Protein AF-A0A524JZE3-F1 (afdb_monomer)

Solvent-accessible surface area (backbone atoms only — not comparable to full-atom values): 5475 Å² total; per-residue (Å²): 122,83,64,56,61,55,52,57,51,49,53,54,48,52,57,53,46,52,73,66,30,54,76,94,48,60,72,86,79,52,58,74,78,56,48,55,60,38,68,71,37,52,64,31,51,54,46,49,32,48,48,30,47,73,74,63,74,38,84,54,65,64,76,54,52,53,52,31,51,52,52,50,52,51,52,50,52,53,51,48,54,52,48,62,70,47,49,66,66,59,62,77,77,109

pLDDT: mean 79.83, std 10.61, range [45.59, 92.38]

Mean predicted aligned error: 8.4 Å

Foldseek 3Di:
DVCPVVVVVVVVVVVVVVVLECQVHDLVVDDPVSNVVNLVDLVNLVNNQVCCVPPVVDHRDPVSPVVSVVVVVVVVVVVVVVCVVCVVVVVVVD

Sequence (94 aa):
VHFRDIKDILANLITLWFFATPIIYTYGSVPKALQYVLNLNPMTHIVESYHYAFYFGSLPHWKRFSVTILVGLLFFYMGYLLFDKLRDTYVEEV

Structure (mmCIF, N/CA/C/O backbone):
data_AF-A0A524JZE3-F1
#
_entry.id   AF-A0A524JZE3-F1
#
loop_
_atom_site.group_PDB
_atom_site.id
_atom_site.type_symbol
_atom_site.label_atom_id
_atom_site.label_alt_id
_atom_site.label_comp_id
_atom_site.label_asym_id
_atom_site.label_entity_id
_atom_site.label_seq_id
_atom_site.pdbx_PDB_ins_code
_atom_site.Cartn_x
_atom_site.Cartn_y
_atom_site.Cartn_z
_atom_site.occupancy
_atom_site.B_iso_or_equiv
_atom_site.auth_seq_id
_atom_site.auth_comp_id
_atom_site.auth_asym_id
_atom_site.auth_atom_id
_atom_site.pdbx_PDB_model_num
ATOM 1 N N . VAL A 1 1 ? 5.071 1.228 -28.565 1.00 49.91 1 VAL A N 1
ATOM 2 C CA . VAL A 1 1 ? 3.708 1.645 -28.124 1.00 49.91 1 VAL A CA 1
ATOM 3 C C . VAL A 1 1 ? 3.085 0.657 -27.119 1.00 49.91 1 VAL A C 1
ATOM 5 O O . VAL A 1 1 ? 2.146 1.030 -26.439 1.00 49.91 1 VAL A O 1
ATOM 8 N N . HIS A 1 2 ? 3.666 -0.533 -26.906 1.00 53.75 2 HIS A N 1
ATOM 9 C CA . HIS A 1 2 ? 3.096 -1.620 -26.089 1.00 53.75 2 HIS A CA 1
ATOM 10 C C . HIS A 1 2 ? 2.942 -1.365 -24.571 1.00 53.75 2 HIS A C 1
ATOM 12 O O . HIS A 1 2 ? 2.013 -1.875 -23.961 1.00 53.75 2 HIS A O 1
ATOM 18 N N . PHE A 1 3 ? 3.802 -0.552 -23.948 1.00 64.19 3 PHE A N 1
ATOM 19 C CA . PHE A 1 3 ? 3.747 -0.304 -22.493 1.00 64.19 3 PHE A CA 1
ATOM 20 C C . PHE A 1 3 ? 2.973 0.960 -22.093 1.00 64.19 3 PHE A C 1
ATOM 22 O O . PHE A 1 3 ? 2.821 1.240 -20.904 1.00 64.19 3 PHE A O 1
ATOM 29 N N . ARG A 1 4 ? 2.499 1.748 -23.069 1.00 69.50 4 ARG A N 1
ATOM 30 C CA . ARG A 1 4 ? 1.799 3.011 -22.790 1.00 69.50 4 ARG A CA 1
ATOM 31 C C . ARG A 1 4 ? 0.442 2.748 -22.138 1.00 69.50 4 ARG A C 1
ATOM 33 O O . ARG A 1 4 ? 0.165 3.321 -21.092 1.00 69.50 4 ARG A O 1
ATOM 40 N N . ASP A 1 5 ? -0.306 1.787 -22.672 1.00 80.06 5 ASP A N 1
ATOM 41 C CA . ASP A 1 5 ? -1.625 1.414 -22.150 1.00 80.06 5 ASP A CA 1
ATOM 42 C C . ASP A 1 5 ? -1.524 0.800 -20.746 1.00 80.06 5 ASP A C 1
ATOM 44 O O . ASP A 1 5 ? -2.344 1.078 -19.874 1.00 80.06 5 ASP A O 1
ATOM 48 N N . ILE A 1 6 ? -0.461 0.033 -20.478 1.00 83.81 6 ILE A N 1
ATOM 49 C CA . ILE A 1 6 ? -0.192 -0.535 -19.148 1.00 83.81 6 ILE A CA 1
ATOM 50 C C . ILE A 1 6 ? 0.026 0.579 -18.121 1.00 83.81 6 ILE A C 1
ATOM 52 O O . ILE A 1 6 ? -0.500 0.501 -17.013 1.00 83.81 6 ILE A O 1
ATOM 56 N N . LYS A 1 7 ? 0.769 1.632 -18.481 1.00 83.69 7 LYS A N 1
ATOM 57 C CA . LYS A 1 7 ? 1.014 2.770 -17.588 1.00 83.69 7 LYS A CA 1
ATOM 58 C C . LYS A 1 7 ? -0.289 3.475 -17.207 1.00 83.69 7 LYS A C 1
ATOM 60 O O . LYS A 1 7 ? -0.499 3.751 -16.026 1.00 83.69 7 LYS A O 1
ATOM 65 N N . ASP A 1 8 ? -1.160 3.732 -18.178 1.00 86.44 8 ASP A N 1
ATOM 66 C CA . ASP A 1 8 ? -2.421 4.441 -17.943 1.00 86.44 8 ASP A CA 1
ATOM 67 C C . ASP A 1 8 ? -3.419 3.579 -17.150 1.00 86.44 8 ASP A C 1
ATOM 69 O O . ASP A 1 8 ? -4.087 4.067 -16.234 1.00 86.44 8 ASP A O 1
ATOM 73 N N . ILE A 1 9 ? -3.475 2.270 -17.418 1.00 89.88 9 ILE A N 1
ATOM 74 C CA . ILE A 1 9 ? -4.280 1.323 -16.632 1.00 89.88 9 ILE A CA 1
ATOM 75 C C . ILE A 1 9 ? -3.771 1.251 -15.189 1.00 89.88 9 ILE A C 1
ATOM 77 O O . ILE A 1 9 ? -4.567 1.339 -14.254 1.00 89.88 9 ILE A O 1
ATOM 81 N N . LEU A 1 10 ? -2.454 1.134 -14.990 1.00 89.56 10 LEU A N 1
ATOM 82 C CA . LEU A 1 10 ? -1.855 1.090 -13.657 1.00 89.56 10 LEU A CA 1
ATOM 83 C C . LEU A 1 10 ? -2.110 2.380 -12.875 1.00 89.56 10 LEU A C 1
ATOM 85 O O . LEU A 1 10 ? -2.419 2.307 -11.690 1.00 89.56 10 LEU A O 1
ATOM 89 N N . ALA A 1 11 ? -2.038 3.548 -13.514 1.00 89.94 11 ALA A N 1
ATOM 90 C CA . ALA A 1 11 ? -2.321 4.822 -12.856 1.00 89.94 11 ALA A CA 1
ATOM 91 C C . ALA A 1 11 ? -3.761 4.882 -12.311 1.00 89.94 11 ALA A C 1
ATOM 93 O O . ALA A 1 11 ? -3.986 5.239 -11.149 1.00 89.94 11 ALA A O 1
ATOM 94 N N . ASN A 1 12 ? -4.735 4.466 -13.122 1.00 92.31 12 ASN A N 1
ATOM 95 C CA . ASN A 1 12 ? -6.131 4.379 -12.695 1.00 92.31 12 ASN A CA 1
ATOM 96 C C . ASN A 1 12 ? -6.325 3.326 -11.596 1.00 92.31 12 ASN A C 1
ATOM 98 O O . ASN A 1 12 ? -7.016 3.580 -10.608 1.00 92.31 12 ASN A O 1
ATOM 102 N N . LEU A 1 13 ? -5.670 2.170 -11.729 1.00 92.38 13 LEU A N 1
ATOM 103 C CA . LEU A 1 13 ? -5.739 1.096 -10.745 1.00 92.38 13 LEU A CA 1
ATOM 104 C C . LEU A 1 13 ? -5.183 1.536 -9.388 1.00 92.38 13 LEU A C 1
ATOM 106 O O . LEU A 1 13 ? -5.824 1.286 -8.377 1.00 92.38 13 LEU A O 1
ATOM 110 N N . ILE A 1 14 ? -4.036 2.220 -9.355 1.00 90.25 14 ILE A N 1
ATOM 111 C CA . ILE A 1 14 ? -3.435 2.753 -8.122 1.00 90.25 14 ILE A CA 1
ATOM 112 C C . ILE A 1 14 ? -4.364 3.784 -7.478 1.00 90.25 14 ILE A C 1
ATOM 114 O O . ILE A 1 14 ? -4.547 3.772 -6.262 1.00 90.25 14 ILE A O 1
ATOM 118 N N . THR A 1 15 ? -4.995 4.640 -8.286 1.00 91.06 15 THR A N 1
ATOM 119 C CA . THR A 1 15 ? -5.969 5.623 -7.791 1.00 91.06 15 THR A CA 1
ATOM 120 C C . THR A 1 15 ? -7.166 4.929 -7.142 1.00 91.06 15 THR A C 1
ATOM 122 O O . THR A 1 15 ? -7.570 5.293 -6.043 1.00 91.06 15 THR A O 1
ATOM 125 N N . LEU A 1 16 ? -7.705 3.880 -7.766 1.00 91.12 16 LEU A N 1
ATOM 126 C CA . LEU A 1 16 ? -8.775 3.079 -7.173 1.00 91.12 16 LEU A CA 1
ATOM 127 C C . LEU A 1 16 ? -8.296 2.332 -5.917 1.00 91.12 16 LEU A C 1
ATOM 129 O O . LEU A 1 16 ? -9.009 2.282 -4.914 1.00 91.12 16 LEU A O 1
ATOM 133 N N . TRP A 1 17 ? -7.071 1.805 -5.944 1.00 90.12 17 TRP A N 1
ATOM 134 C CA . TRP A 1 17 ? -6.454 1.095 -4.824 1.00 90.12 17 TRP A CA 1
ATOM 135 C C . TRP A 1 17 ? -6.294 1.992 -3.599 1.00 90.12 17 TRP A C 1
ATOM 137 O O . TRP A 1 17 ? -6.521 1.538 -2.482 1.00 90.12 17 TRP A O 1
ATOM 147 N N . PHE A 1 18 ? -5.970 3.271 -3.804 1.00 87.75 18 PHE A N 1
ATOM 148 C CA . PHE A 1 18 ? -5.892 4.269 -2.742 1.00 87.75 18 PHE A CA 1
ATOM 149 C C . PHE A 1 18 ? -7.204 4.345 -1.948 1.00 87.75 18 PHE A C 1
ATOM 151 O O . PHE A 1 18 ? -7.182 4.236 -0.724 1.00 87.75 18 PHE A O 1
ATOM 158 N N . PHE A 1 19 ? -8.355 4.426 -2.626 1.00 86.56 19 PHE A N 1
ATOM 159 C CA . PHE A 1 19 ? -9.669 4.419 -1.967 1.00 86.56 19 PHE A CA 1
ATOM 160 C C . PHE A 1 19 ? -10.033 3.051 -1.371 1.00 86.56 19 PHE A C 1
ATOM 162 O O . PHE A 1 19 ? -10.704 2.977 -0.339 1.00 86.56 19 PHE A O 1
ATOM 169 N N . ALA A 1 20 ? -9.556 1.964 -1.981 1.00 85.81 20 ALA A N 1
ATOM 170 C CA . ALA A 1 20 ? -9.715 0.599 -1.478 1.00 85.81 20 ALA A CA 1
ATOM 171 C C . ALA A 1 20 ? -8.805 0.271 -0.278 1.00 85.81 20 ALA A C 1
ATOM 173 O O . ALA A 1 20 ? -8.828 -0.855 0.221 1.00 85.81 20 ALA A O 1
ATOM 174 N N . THR A 1 21 ? -8.007 1.231 0.189 1.00 87.19 21 THR A N 1
ATOM 175 C CA . THR A 1 21 ? -7.197 1.120 1.402 1.00 87.19 21 THR A CA 1
ATOM 176 C C . THR A 1 21 ? -7.616 2.181 2.417 1.00 87.19 21 THR A C 1
ATOM 178 O O . THR A 1 21 ? -7.972 3.295 2.028 1.00 87.19 21 THR A O 1
ATOM 181 N N . PRO A 1 22 ? -7.575 1.877 3.726 1.00 84.81 22 PRO A N 1
ATOM 182 C CA . PRO A 1 22 ? -7.976 2.811 4.773 1.00 84.81 22 PRO A CA 1
ATOM 183 C C . PRO A 1 22 ? -6.895 3.873 5.017 1.00 84.81 22 PRO A C 1
ATOM 185 O O . PRO A 1 22 ? -6.271 3.888 6.070 1.00 84.81 22 PRO A O 1
ATOM 188 N N . ILE A 1 23 ? -6.646 4.733 4.022 1.00 85.75 23 ILE A N 1
ATOM 189 C CA . ILE A 1 23 ? -5.680 5.842 4.097 1.00 85.75 23 ILE A CA 1
ATOM 190 C C . ILE A 1 23 ? -6.356 7.104 4.639 1.00 85.75 23 ILE A C 1
ATOM 192 O O . ILE A 1 23 ? -5.866 7.718 5.577 1.00 85.75 23 ILE A O 1
ATOM 196 N N . ILE A 1 24 ? -7.499 7.487 4.060 1.00 86.38 24 ILE A N 1
ATOM 197 C CA . ILE A 1 24 ? -8.246 8.698 4.454 1.00 86.38 24 ILE A CA 1
ATOM 198 C C . ILE A 1 24 ? -9.336 8.421 5.502 1.00 86.38 24 ILE A C 1
ATOM 200 O O . ILE A 1 24 ? -9.938 9.352 6.030 1.00 86.38 24 ILE A O 1
ATOM 204 N N . TYR A 1 25 ? -9.612 7.146 5.784 1.00 84.00 25 TYR A N 1
ATOM 205 C CA . TYR A 1 25 ? -10.607 6.689 6.754 1.00 84.00 25 TYR A CA 1
ATOM 206 C C . TYR A 1 25 ? -10.011 5.627 7.676 1.00 84.00 25 TYR A C 1
ATOM 208 O O . TYR A 1 25 ? -9.062 4.929 7.321 1.00 84.00 25 TYR A O 1
ATOM 216 N N . THR A 1 26 ? -10.584 5.475 8.868 1.00 81.75 26 THR A N 1
ATOM 217 C CA . THR A 1 26 ? -10.136 4.462 9.827 1.00 81.75 26 THR A CA 1
ATOM 218 C C . THR A 1 26 ? -10.828 3.129 9.564 1.00 81.75 26 THR A C 1
ATOM 220 O O . THR A 1 26 ? -12.016 3.082 9.239 1.00 81.75 26 THR A O 1
ATOM 223 N N . TYR A 1 27 ? -10.108 2.024 9.756 1.00 82.06 27 TYR A N 1
ATOM 224 C CA . TYR A 1 27 ? -10.631 0.669 9.545 1.00 82.06 27 TYR A CA 1
ATOM 225 C C . TYR A 1 27 ? -11.929 0.389 10.335 1.00 82.06 27 TYR A C 1
ATOM 227 O O . TYR A 1 27 ? -12.849 -0.251 9.828 1.00 82.06 27 TYR A O 1
ATOM 235 N N . GLY A 1 28 ? -12.047 0.935 11.552 1.00 81.44 28 GLY A N 1
ATOM 236 C CA . GLY A 1 28 ? -13.225 0.767 12.413 1.00 81.44 28 GLY A CA 1
ATOM 237 C C . GLY A 1 28 ? -14.493 1.490 11.942 1.00 81.44 28 GLY A C 1
ATOM 238 O O . GLY A 1 28 ? -15.581 1.134 12.386 1.00 81.44 28 GLY A O 1
ATOM 239 N N . SER A 1 29 ? -14.381 2.471 11.040 1.00 84.25 29 SER A N 1
ATOM 240 C CA . SER A 1 29 ? -15.533 3.228 10.519 1.00 84.25 29 SER A CA 1
ATOM 241 C C . SER A 1 29 ? -16.300 2.499 9.406 1.00 84.25 29 SER A C 1
ATOM 243 O O . SER A 1 29 ? -17.401 2.902 9.036 1.00 84.25 29 SER A O 1
ATOM 245 N N . VAL A 1 30 ? -15.736 1.409 8.878 1.00 85.50 30 VAL A N 1
ATOM 246 C CA . VAL A 1 30 ? -16.242 0.704 7.696 1.00 85.50 30 VAL A CA 1
ATOM 247 C C . VAL A 1 30 ? -17.176 -0.453 8.102 1.00 85.50 30 VAL A C 1
ATOM 249 O O . VAL A 1 30 ? -16.883 -1.151 9.075 1.00 85.50 30 VAL A O 1
ATOM 252 N N . PRO A 1 31 ? -18.274 -0.733 7.366 1.00 86.19 31 PRO A N 1
ATOM 253 C CA . PRO A 1 31 ? -19.138 -1.891 7.613 1.00 86.19 31 PRO A CA 1
ATOM 254 C C . PRO A 1 31 ? -18.379 -3.228 7.659 1.00 86.19 31 PRO A C 1
ATOM 256 O O . PRO A 1 31 ? -17.469 -3.464 6.863 1.00 86.19 31 PRO A O 1
ATOM 259 N N . LYS A 1 32 ? -18.813 -4.159 8.524 1.00 84.31 32 LYS A N 1
ATOM 260 C CA . LYS A 1 32 ? -18.158 -5.472 8.724 1.00 84.31 32 LYS A CA 1
ATOM 261 C C . LYS A 1 32 ? -17.962 -6.283 7.435 1.00 84.31 32 LYS A C 1
ATOM 263 O O . LYS A 1 32 ? -16.968 -6.985 7.315 1.00 84.31 32 LYS A O 1
ATOM 268 N N . ALA A 1 33 ? -18.876 -6.188 6.467 1.00 84.69 33 ALA A N 1
ATOM 269 C CA . ALA A 1 33 ? -18.741 -6.893 5.187 1.00 84.69 33 ALA A CA 1
ATOM 270 C C . ALA A 1 33 ? -17.513 -6.418 4.386 1.00 84.69 33 ALA A C 1
ATOM 272 O O . ALA A 1 33 ? -16.766 -7.229 3.846 1.00 84.69 33 ALA A O 1
ATOM 273 N N . LEU A 1 34 ? -17.265 -5.107 4.371 1.00 84.44 34 LEU A N 1
ATOM 274 C CA . LEU A 1 34 ? -16.124 -4.504 3.681 1.00 84.44 34 LEU A CA 1
ATOM 275 C C . LEU A 1 34 ? -14.816 -4.692 4.461 1.00 84.44 34 LEU A C 1
ATOM 277 O O . LEU A 1 34 ? -13.759 -4.811 3.852 1.00 84.44 34 LEU A O 1
ATOM 281 N N . GLN A 1 35 ? -14.877 -4.815 5.789 1.00 82.56 35 GLN A N 1
ATOM 282 C CA . GLN A 1 35 ? -13.712 -5.135 6.624 1.00 82.56 35 GLN A CA 1
ATOM 283 C C . GLN A 1 35 ? -13.030 -6.459 6.227 1.00 82.56 35 GLN A C 1
ATOM 285 O O . GLN A 1 35 ? -11.803 -6.556 6.308 1.00 82.56 35 GLN A O 1
ATOM 290 N N . TYR A 1 36 ? -13.790 -7.459 5.760 1.00 81.50 36 TYR A N 1
ATOM 291 C CA . TYR A 1 36 ? -13.225 -8.709 5.234 1.00 81.50 36 TYR A CA 1
ATOM 292 C C . TYR A 1 36 ? -12.428 -8.485 3.949 1.00 81.50 36 TYR A C 1
ATOM 294 O O . TYR A 1 36 ? -11.311 -8.983 3.832 1.00 81.50 36 TYR A O 1
ATOM 302 N N . VAL A 1 37 ? -12.966 -7.694 3.017 1.00 82.12 37 VAL A N 1
ATOM 303 C CA . VAL A 1 37 ? -12.279 -7.345 1.762 1.00 82.12 37 VAL A CA 1
ATOM 304 C C . VAL A 1 37 ? -11.008 -6.547 2.056 1.00 82.12 37 VAL A C 1
ATOM 306 O O . VAL A 1 37 ? -9.946 -6.844 1.517 1.00 82.12 37 VAL A O 1
ATOM 309 N N . LEU A 1 38 ? -11.090 -5.590 2.981 1.00 83.12 38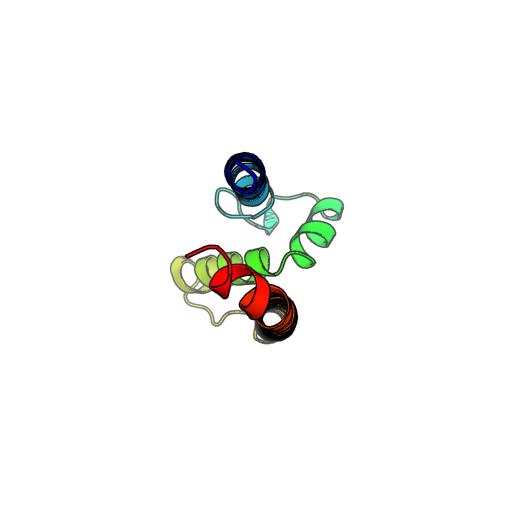 LEU A N 1
ATOM 310 C CA . LEU A 1 38 ? -9.947 -4.788 3.407 1.00 83.12 38 LEU A CA 1
ATOM 311 C C . LEU A 1 38 ? -8.850 -5.633 4.072 1.00 83.12 38 LEU A C 1
ATOM 313 O O . LEU A 1 38 ? -7.676 -5.364 3.840 1.00 83.12 38 LEU A O 1
ATOM 317 N N . ASN A 1 39 ? -9.205 -6.671 4.838 1.00 80.62 39 ASN A N 1
ATOM 318 C CA . ASN A 1 39 ? -8.236 -7.593 5.446 1.00 80.62 39 ASN A CA 1
ATOM 319 C C . ASN A 1 39 ? -7.493 -8.468 4.429 1.00 80.62 39 ASN A C 1
ATOM 321 O O . ASN A 1 39 ? -6.384 -8.914 4.721 1.00 80.62 39 ASN A O 1
ATOM 325 N N . LEU A 1 40 ? -8.083 -8.738 3.262 1.00 80.94 40 LEU A N 1
ATOM 326 C CA . LEU A 1 40 ? -7.396 -9.465 2.190 1.00 80.94 40 LEU A CA 1
ATOM 327 C C . LEU A 1 40 ? -6.334 -8.599 1.505 1.00 80.94 40 LEU A C 1
ATOM 329 O O . LEU A 1 40 ? -5.395 -9.133 0.921 1.00 80.94 40 LEU A O 1
ATOM 333 N N . ASN A 1 41 ? -6.458 -7.272 1.585 1.00 84.06 41 ASN A N 1
ATOM 334 C CA . ASN A 1 41 ? -5.505 -6.357 0.980 1.00 84.06 41 ASN A CA 1
ATOM 335 C C . ASN A 1 41 ? -4.260 -6.195 1.881 1.00 84.06 41 ASN A C 1
ATOM 337 O O . ASN A 1 41 ? -4.367 -5.628 2.973 1.00 84.06 41 ASN A O 1
ATOM 341 N N . PRO A 1 42 ? -3.061 -6.624 1.440 1.00 80.75 42 PRO A N 1
ATOM 342 C CA . PRO A 1 42 ? -1.836 -6.533 2.237 1.00 80.75 42 PRO A CA 1
ATOM 343 C C . PRO A 1 42 ? -1.453 -5.089 2.592 1.00 80.75 42 PRO A C 1
ATOM 345 O O . PRO A 1 42 ? -0.849 -4.865 3.644 1.00 80.75 42 PRO A O 1
ATOM 348 N N . MET A 1 43 ? -1.839 -4.113 1.758 1.00 83.25 43 MET A N 1
ATOM 349 C CA . MET A 1 43 ? -1.585 -2.690 2.007 1.00 83.25 43 MET A CA 1
ATOM 350 C C . MET A 1 43 ? -2.393 -2.151 3.187 1.00 83.25 43 MET A C 1
ATOM 352 O O . MET A 1 43 ? -1.910 -1.270 3.894 1.00 83.25 43 MET A O 1
ATOM 356 N N . THR A 1 44 ? -3.583 -2.699 3.450 1.00 85.56 44 THR A N 1
ATOM 357 C CA . THR A 1 44 ? -4.399 -2.299 4.604 1.00 85.56 44 THR A CA 1
ATOM 358 C C . THR A 1 44 ? -3.645 -2.510 5.910 1.00 85.56 44 THR A C 1
ATOM 360 O O . THR A 1 44 ? -3.611 -1.608 6.742 1.00 85.56 44 THR A O 1
ATOM 363 N N . HIS A 1 45 ? -2.979 -3.656 6.070 1.00 84.62 45 HIS A N 1
ATOM 364 C CA . HIS A 1 45 ? -2.221 -3.970 7.287 1.00 84.62 45 HIS A CA 1
ATOM 365 C C . HIS A 1 45 ? -1.029 -3.029 7.491 1.00 84.62 45 HIS A C 1
ATOM 367 O O . HIS A 1 45 ? -0.694 -2.706 8.629 1.00 84.62 45 HIS A O 1
ATOM 373 N N . ILE A 1 46 ? -0.402 -2.558 6.406 1.00 83.94 46 ILE A N 1
ATOM 374 C CA . ILE A 1 46 ? 0.702 -1.586 6.465 1.00 83.94 46 ILE A CA 1
ATOM 375 C C . ILE A 1 46 ? 0.180 -0.234 6.949 1.00 83.94 46 ILE A C 1
ATOM 377 O O . ILE A 1 46 ? 0.702 0.319 7.914 1.00 83.94 46 ILE A O 1
ATOM 381 N N . VAL A 1 47 ? -0.871 0.281 6.309 1.00 86.00 47 VAL A N 1
ATOM 382 C CA . VAL A 1 47 ? -1.456 1.588 6.647 1.00 86.00 47 VAL A CA 1
ATOM 383 C C . VAL A 1 47 ? -2.031 1.582 8.065 1.00 86.00 47 VAL A C 1
ATOM 385 O O . VAL A 1 47 ? -1.800 2.508 8.837 1.00 86.00 47 VAL A O 1
ATOM 388 N N . GLU A 1 48 ? -2.705 0.502 8.458 1.00 83.06 48 GLU A N 1
ATOM 389 C CA . GLU A 1 48 ? -3.210 0.330 9.819 1.00 83.06 48 GLU A CA 1
ATOM 390 C C . GLU A 1 48 ? -2.064 0.293 10.844 1.00 83.06 48 GLU A C 1
ATOM 392 O O . GLU A 1 48 ? -2.159 0.923 11.897 1.00 83.06 48 GLU A O 1
ATOM 397 N N . SER A 1 49 ? -0.945 -0.367 10.523 1.00 80.75 49 SER A N 1
ATOM 398 C CA . SER A 1 49 ? 0.248 -0.363 11.381 1.00 80.75 49 SER A CA 1
ATOM 399 C C . SER A 1 49 ? 0.820 1.044 11.560 1.00 80.75 49 SER A C 1
ATOM 401 O O . SER A 1 49 ? 1.202 1.403 12.672 1.00 80.75 49 SER A O 1
ATOM 403 N N . TYR A 1 50 ? 0.821 1.865 10.504 1.00 83.00 50 TYR A N 1
ATOM 404 C CA . TYR A 1 50 ? 1.187 3.277 10.609 1.00 83.00 50 TYR A CA 1
ATOM 405 C C . TYR A 1 50 ? 0.218 4.055 11.502 1.00 83.00 50 TYR A C 1
ATOM 407 O O . TYR A 1 50 ? 0.670 4.807 12.364 1.00 83.00 50 TYR A O 1
ATOM 415 N N . HIS A 1 51 ? -1.094 3.846 11.368 1.00 82.44 51 HIS A N 1
ATOM 416 C CA . HIS A 1 51 ? -2.074 4.469 12.258 1.00 82.44 51 HIS A CA 1
ATOM 417 C C . HIS A 1 51 ? -1.837 4.085 13.726 1.00 82.44 51 HIS A C 1
ATOM 419 O O . HIS A 1 51 ? -1.810 4.964 14.583 1.00 82.44 51 HIS A O 1
ATOM 425 N N . TYR A 1 52 ? -1.595 2.807 14.032 1.00 80.38 52 TYR A N 1
ATOM 426 C CA . TYR A 1 52 ? -1.299 2.365 15.401 1.00 80.38 52 TYR A CA 1
ATOM 427 C C . TYR A 1 52 ? 0.018 2.919 15.950 1.00 80.38 52 TYR A C 1
ATOM 429 O O . TYR A 1 52 ? 0.064 3.315 17.118 1.00 80.38 52 TYR A O 1
ATOM 437 N N . ALA A 1 53 ? 1.060 2.984 15.119 1.00 81.81 53 ALA A N 1
ATOM 438 C CA . ALA A 1 53 ? 2.361 3.510 15.512 1.00 81.81 53 ALA A CA 1
ATOM 439 C C . ALA A 1 53 ? 2.313 5.022 15.788 1.00 81.81 53 ALA A C 1
ATOM 441 O O . ALA A 1 53 ? 2.832 5.468 16.808 1.00 81.81 53 ALA A O 1
ATOM 442 N N . PHE A 1 54 ? 1.665 5.802 14.914 1.00 79.69 54 PHE A N 1
ATOM 443 C CA . PHE A 1 54 ? 1.628 7.263 15.023 1.00 79.69 54 PHE A CA 1
ATOM 444 C C . PHE A 1 54 ? 0.544 7.790 15.971 1.00 79.69 54 PHE A C 1
ATOM 446 O O . PHE A 1 54 ? 0.815 8.726 16.717 1.00 79.69 54 PHE A O 1
ATOM 453 N N . TYR A 1 55 ? -0.669 7.221 15.963 1.00 75.81 55 TYR A N 1
ATOM 454 C CA . TYR A 1 55 ? -1.778 7.731 16.785 1.00 75.81 55 TYR A CA 1
ATOM 455 C C . TYR A 1 55 ? -1.864 7.086 18.168 1.00 75.81 55 TYR A C 1
ATOM 457 O O . TYR A 1 55 ? -2.228 7.760 19.127 1.00 75.81 55 TYR A O 1
ATOM 465 N N . PHE A 1 56 ? -1.565 5.790 18.282 1.00 71.31 56 PHE A N 1
ATOM 466 C CA . PHE A 1 56 ? -1.799 5.033 19.517 1.00 71.31 56 PHE A CA 1
ATOM 467 C C . PHE A 1 56 ? -0.514 4.678 20.272 1.00 71.31 56 PHE A C 1
ATOM 469 O O . PHE A 1 56 ? -0.598 4.167 21.387 1.00 71.31 56 PHE A O 1
ATOM 476 N N . GLY A 1 57 ? 0.669 4.915 19.685 1.00 67.12 57 GLY A N 1
ATOM 477 C CA . GLY A 1 57 ? 1.963 4.567 20.289 1.00 67.12 57 GLY A CA 1
ATOM 478 C C . GLY A 1 57 ? 2.092 3.079 20.641 1.00 67.12 57 GLY A C 1
ATOM 479 O O . GLY A 1 57 ? 2.888 2.706 21.499 1.00 67.12 57 GLY A O 1
ATOM 480 N N . SER A 1 58 ? 1.273 2.231 20.016 1.00 69.50 58 SER A N 1
ATOM 481 C CA . SER A 1 58 ? 1.136 0.812 20.341 1.00 69.50 58 SER A CA 1
ATOM 482 C C . SER A 1 58 ? 1.763 -0.044 19.248 1.00 69.50 58 SER A C 1
ATOM 484 O O . SER A 1 58 ? 1.735 0.318 18.070 1.00 69.50 58 SER A O 1
ATOM 486 N N . LEU A 1 59 ? 2.339 -1.182 19.639 1.00 63.94 59 LEU A N 1
ATOM 487 C CA . LEU A 1 59 ? 2.964 -2.096 18.690 1.00 63.94 59 LEU A CA 1
ATOM 488 C C . LEU A 1 59 ? 1.904 -2.659 17.724 1.00 63.94 59 LEU A C 1
ATOM 490 O O . LEU A 1 59 ? 0.861 -3.145 18.179 1.00 63.94 59 LEU A O 1
ATOM 494 N N . PRO A 1 60 ? 2.157 -2.620 16.403 1.00 66.44 60 PRO A N 1
ATOM 495 C CA . PRO A 1 60 ? 1.233 -3.161 15.416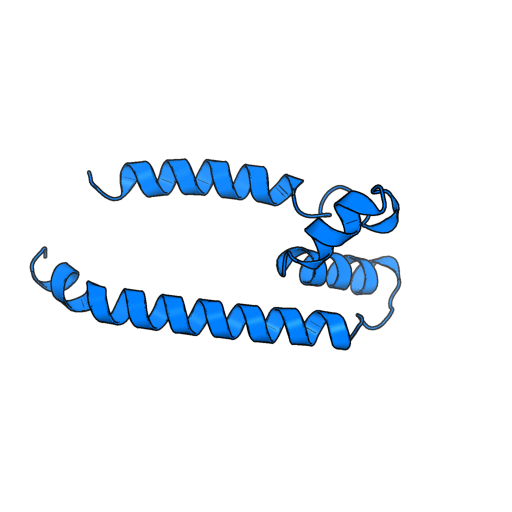 1.00 66.44 60 PRO A CA 1
ATOM 496 C C . PRO A 1 60 ? 1.009 -4.658 15.653 1.00 66.44 60 PRO A C 1
ATOM 498 O O . PRO A 1 60 ? 1.864 -5.363 16.183 1.00 66.44 60 PRO A O 1
ATOM 501 N N . HIS A 1 61 ? -0.155 -5.183 15.273 1.00 68.19 61 HIS A N 1
ATOM 502 C CA . HIS A 1 61 ? -0.446 -6.606 15.447 1.00 68.19 61 HIS A CA 1
ATOM 503 C C . HIS A 1 61 ? 0.473 -7.480 14.570 1.00 68.19 61 HIS A C 1
ATOM 505 O O . HIS A 1 61 ? 0.242 -7.635 13.370 1.00 68.19 61 HIS A O 1
ATOM 511 N N . TRP A 1 62 ? 1.466 -8.132 15.190 1.00 67.88 62 TRP A N 1
ATOM 512 C CA . TRP A 1 62 ? 2.471 -8.987 14.526 1.00 67.88 62 TRP A CA 1
AT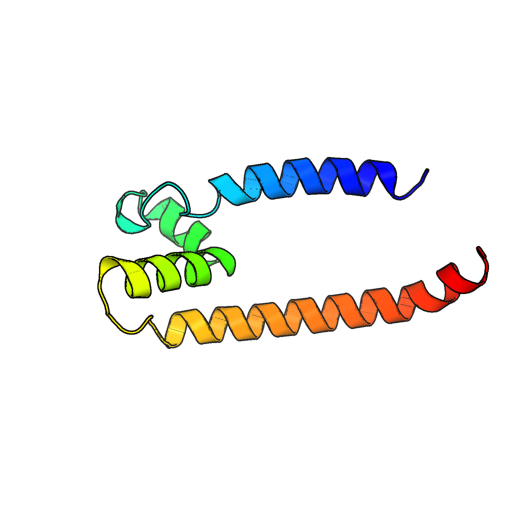OM 513 C C . TRP A 1 62 ? 1.871 -10.062 13.604 1.00 67.88 62 TRP A C 1
ATOM 515 O O . TRP A 1 62 ? 2.448 -10.383 12.568 1.00 67.88 62 TRP A O 1
ATOM 525 N N . LYS A 1 63 ? 0.686 -10.593 13.945 1.00 69.38 63 LYS A N 1
ATOM 526 C CA . LYS A 1 63 ? -0.024 -11.595 13.128 1.00 69.38 63 LYS A CA 1
ATOM 527 C C . LYS A 1 63 ? -0.483 -11.065 11.768 1.00 69.38 63 LYS A C 1
ATOM 529 O O . LYS A 1 63 ? -0.515 -11.825 10.810 1.00 69.38 63 LYS A O 1
ATOM 534 N N . ARG A 1 64 ? -0.879 -9.793 11.681 1.00 69.81 64 ARG A N 1
ATOM 535 C CA . ARG A 1 64 ? -1.307 -9.169 10.417 1.00 69.81 64 ARG A CA 1
ATOM 536 C C . ARG A 1 64 ? -0.098 -8.798 9.562 1.00 69.81 64 ARG A C 1
ATOM 538 O O . ARG A 1 64 ? -0.101 -8.998 8.353 1.00 69.81 64 ARG A O 1
ATOM 545 N N . PHE A 1 65 ? 0.972 -8.363 10.220 1.00 73.00 65 PHE A N 1
ATOM 546 C CA . PHE A 1 65 ? 2.224 -7.999 9.569 1.00 73.00 65 PHE A CA 1
ATOM 547 C C . PHE A 1 65 ? 2.912 -9.191 8.880 1.00 73.00 65 PHE A C 1
ATOM 549 O O . PHE A 1 65 ? 3.395 -9.062 7.756 1.00 73.00 65 PHE A O 1
ATOM 556 N N . SER A 1 66 ? 2.907 -10.377 9.501 1.00 74.69 66 SER A N 1
ATOM 557 C CA . SER A 1 66 ? 3.505 -11.582 8.905 1.00 74.69 66 SER A CA 1
ATOM 558 C C . SER A 1 66 ? 2.792 -12.047 7.630 1.00 74.69 66 SER A C 1
ATOM 560 O O . SER A 1 66 ? 3.455 -12.488 6.691 1.00 74.69 66 SER A O 1
ATOM 562 N N . VAL A 1 67 ? 1.463 -11.904 7.558 1.00 79.44 67 VAL A N 1
ATOM 563 C CA . VAL A 1 67 ? 0.682 -12.204 6.345 1.00 79.44 67 VAL A CA 1
ATOM 564 C C . VAL A 1 67 ? 1.080 -11.263 5.209 1.00 79.44 67 VAL A C 1
ATOM 566 O O . VAL A 1 67 ? 1.309 -11.720 4.091 1.00 79.44 67 VAL A O 1
ATOM 569 N N . THR A 1 68 ? 1.247 -9.970 5.493 1.00 81.25 68 THR A N 1
ATOM 570 C CA . THR A 1 68 ? 1.723 -9.005 4.495 1.00 81.25 68 THR A CA 1
ATOM 571 C C . THR A 1 68 ? 3.125 -9.333 3.990 1.00 81.25 68 THR A C 1
ATOM 573 O O . THR A 1 68 ? 3.354 -9.261 2.785 1.00 81.25 68 THR A O 1
ATOM 576 N N . ILE A 1 69 ? 4.051 -9.743 4.866 1.00 82.81 69 ILE A N 1
ATOM 577 C CA . ILE A 1 69 ? 5.398 -10.172 4.450 1.00 82.81 69 ILE A CA 1
ATOM 578 C C . ILE A 1 69 ? 5.318 -11.385 3.517 1.00 82.81 69 ILE A C 1
ATOM 580 O O . ILE A 1 69 ? 5.962 -11.390 2.471 1.00 82.81 69 ILE A O 1
ATOM 584 N N . LEU A 1 70 ? 4.511 -12.392 3.862 1.00 86.06 70 LEU A N 1
ATOM 585 C CA . LEU A 1 70 ? 4.315 -13.585 3.031 1.00 86.06 70 LEU A CA 1
ATOM 586 C C . LEU A 1 70 ? 3.777 -13.236 1.642 1.00 86.06 70 LE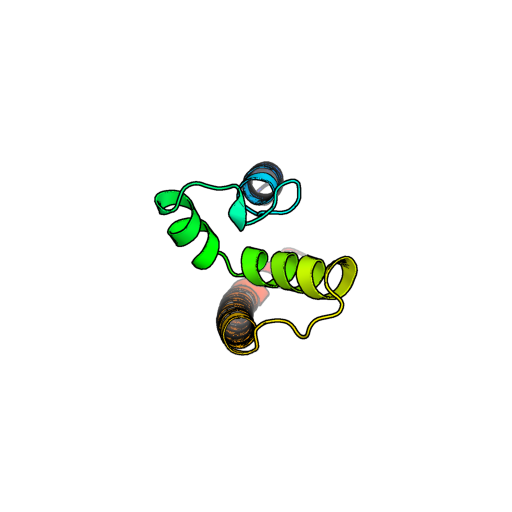U A C 1
ATOM 588 O O . LEU A 1 70 ? 4.308 -13.708 0.639 1.00 86.06 70 LEU A O 1
ATOM 592 N N . VAL A 1 71 ? 2.756 -12.379 1.576 1.00 86.44 71 VAL A N 1
ATOM 593 C CA . VAL A 1 71 ? 2.197 -11.912 0.302 1.00 86.44 71 VAL A CA 1
ATOM 594 C C . VAL A 1 71 ? 3.239 -11.107 -0.479 1.00 86.44 71 VAL A C 1
ATOM 596 O O . VAL A 1 71 ? 3.400 -11.326 -1.676 1.00 86.44 71 VAL A O 1
ATOM 599 N N . GLY A 1 72 ? 4.000 -10.234 0.184 1.00 85.50 72 GLY A N 1
ATOM 600 C CA . GLY A 1 72 ? 5.083 -9.470 -0.438 1.00 85.50 72 GLY A CA 1
ATOM 601 C C . GLY A 1 72 ? 6.166 -10.363 -1.049 1.00 85.50 72 GLY A C 1
ATOM 602 O O . GLY A 1 72 ? 6.559 -10.148 -2.192 1.00 85.50 72 GLY A O 1
ATOM 603 N N . LEU A 1 73 ? 6.595 -11.407 -0.335 1.00 89.06 73 LEU A N 1
ATOM 604 C CA . LEU 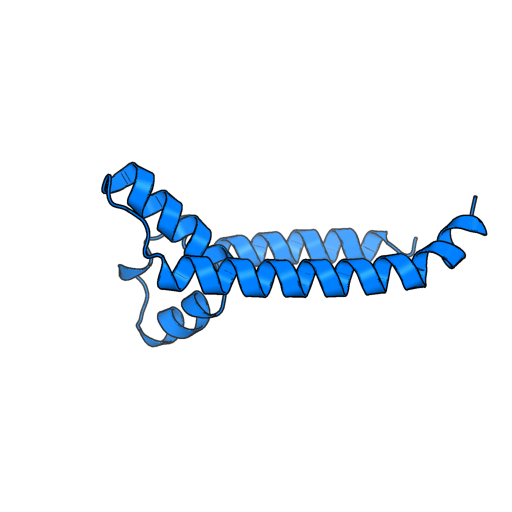A 1 73 ? 7.553 -12.393 -0.843 1.00 89.06 73 LEU A CA 1
ATOM 605 C C . LEU A 1 73 ? 6.997 -13.178 -2.036 1.00 89.06 73 LEU A C 1
ATOM 607 O O . LEU A 1 73 ? 7.722 -13.412 -3.001 1.00 89.06 73 LEU A O 1
ATOM 611 N N . LEU A 1 74 ? 5.711 -13.542 -2.004 1.00 90.19 74 LEU A N 1
ATOM 612 C CA . LEU A 1 74 ? 5.043 -14.212 -3.120 1.00 90.19 74 LEU A CA 1
ATOM 613 C C . LEU A 1 74 ? 5.030 -13.325 -4.375 1.00 90.19 74 LEU A C 1
ATOM 615 O O . LEU A 1 74 ? 5.403 -13.776 -5.457 1.00 90.19 74 LEU A O 1
ATOM 619 N N . PHE A 1 75 ? 4.641 -12.055 -4.230 1.00 88.62 75 PHE A N 1
ATOM 620 C CA . PHE A 1 75 ? 4.654 -11.086 -5.328 1.00 88.62 75 PHE A CA 1
ATOM 621 C C . PHE A 1 75 ? 6.067 -10.826 -5.846 1.00 88.62 75 PHE A C 1
ATOM 623 O O . PHE A 1 75 ? 6.261 -10.761 -7.058 1.00 88.62 75 PHE A O 1
ATOM 630 N N . PHE A 1 76 ? 7.055 -10.726 -4.955 1.00 88.75 76 PHE A N 1
ATOM 631 C CA . PHE A 1 76 ? 8.456 -10.582 -5.337 1.00 88.75 76 PHE A CA 1
ATOM 632 C C . PHE A 1 76 ? 8.937 -11.778 -6.163 1.00 88.75 76 PHE A C 1
ATOM 634 O O . PHE A 1 76 ? 9.529 -11.593 -7.222 1.00 88.75 76 PHE A O 1
ATOM 641 N N . TYR A 1 77 ? 8.627 -13.001 -5.729 1.00 92.38 77 TYR A N 1
ATOM 642 C CA . TYR A 1 77 ? 9.004 -14.214 -6.448 1.00 92.38 77 TYR A CA 1
ATOM 643 C C . TYR A 1 77 ? 8.317 -14.315 -7.818 1.00 92.38 77 TYR A C 1
ATOM 645 O O . TYR A 1 77 ? 8.977 -14.587 -8.818 1.00 92.38 77 TYR A O 1
ATOM 653 N N . MET A 1 78 ? 7.013 -14.025 -7.901 1.00 90.75 78 MET A N 1
ATOM 654 C CA . MET A 1 78 ? 6.299 -13.989 -9.185 1.00 90.75 78 MET A CA 1
ATOM 655 C C . MET A 1 78 ? 6.850 -12.911 -10.123 1.00 90.75 78 MET A C 1
ATOM 657 O O . MET A 1 78 ? 7.035 -13.168 -11.312 1.00 90.75 78 MET A O 1
ATOM 661 N N . GLY A 1 79 ? 7.139 -11.719 -9.594 1.00 86.81 79 GLY A N 1
ATOM 662 C CA . GLY A 1 79 ? 7.751 -10.631 -10.351 1.00 86.81 79 GLY A CA 1
ATOM 663 C C . GLY A 1 79 ? 9.140 -11.000 -10.863 1.00 86.81 79 GLY A C 1
ATOM 664 O O . GLY A 1 79 ? 9.452 -10.728 -12.018 1.00 86.81 79 GLY A O 1
ATOM 665 N N . TYR A 1 80 ? 9.9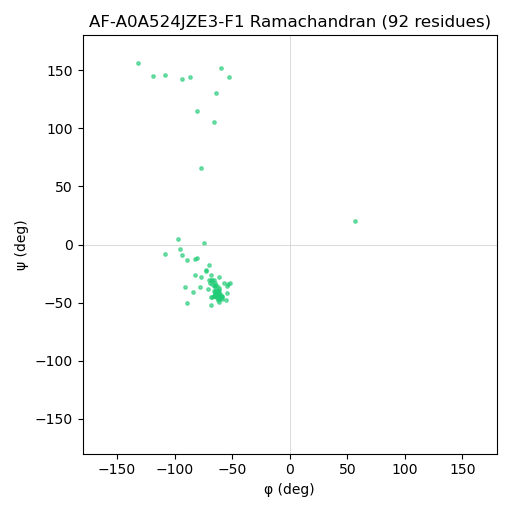39 -11.685 -10.041 1.00 89.38 80 TYR A N 1
ATOM 666 C CA . TYR A 1 80 ? 11.246 -12.202 -10.431 1.00 89.38 80 TYR A CA 1
ATOM 667 C C . TYR A 1 80 ? 11.140 -13.213 -11.579 1.00 89.38 80 TYR A C 1
ATOM 669 O O . TYR A 1 80 ? 11.821 -13.041 -12.582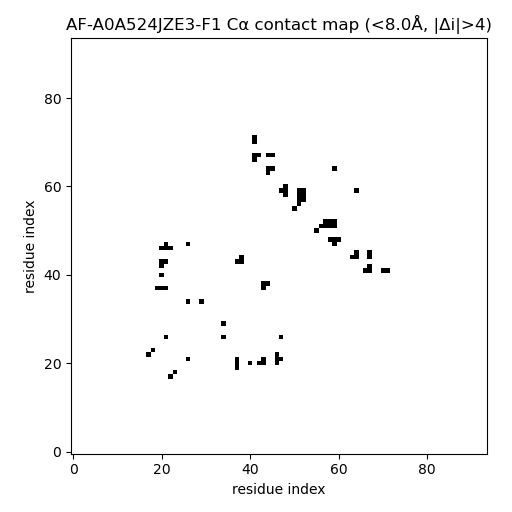 1.00 89.38 80 TYR A O 1
ATOM 677 N N . LEU A 1 81 ? 10.248 -14.206 -11.486 1.00 89.06 81 LEU A N 1
ATOM 678 C CA . LEU A 1 81 ? 10.045 -15.190 -12.558 1.00 89.06 81 LEU A CA 1
ATOM 679 C C . LEU A 1 81 ? 9.578 -14.541 -13.867 1.00 89.06 81 LEU A C 1
ATOM 681 O O . LEU A 1 81 ? 10.030 -14.915 -14.948 1.00 89.06 81 LEU A O 1
ATOM 685 N N . LEU A 1 82 ? 8.666 -13.569 -13.776 1.00 86.56 82 LEU A N 1
ATOM 686 C CA . LEU A 1 82 ? 8.178 -12.839 -14.943 1.00 86.56 82 LEU A CA 1
ATOM 687 C C . LEU A 1 82 ? 9.296 -12.011 -15.587 1.00 86.56 82 LEU A C 1
ATOM 689 O O . LEU A 1 82 ? 9.424 -12.001 -16.809 1.00 86.56 82 LEU A O 1
ATOM 693 N N . PHE A 1 83 ? 10.107 -11.339 -14.768 1.00 84.00 83 PHE A N 1
ATOM 694 C CA . PHE A 1 83 ? 11.239 -10.547 -15.233 1.00 84.00 83 PHE A CA 1
ATOM 695 C C . PHE A 1 83 ? 12.321 -11.416 -15.873 1.00 84.00 83 PHE A C 1
ATOM 697 O O . PHE A 1 83 ? 12.813 -11.073 -16.941 1.00 84.00 83 PHE A O 1
ATOM 704 N N . ASP A 1 84 ? 12.658 -12.546 -15.254 1.00 85.69 84 ASP A N 1
ATOM 7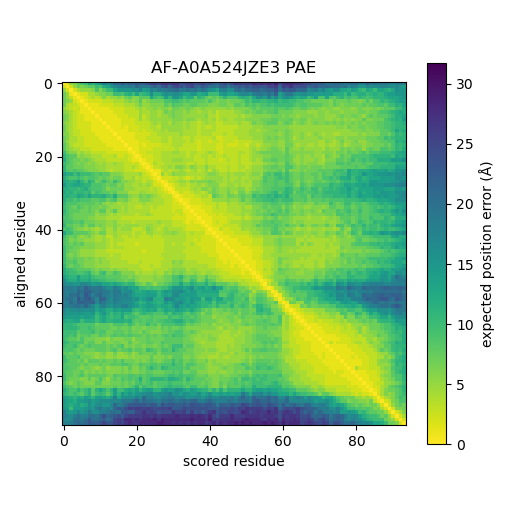05 C CA . ASP A 1 84 ? 13.644 -13.494 -15.773 1.00 85.69 84 ASP A CA 1
ATOM 706 C C . ASP A 1 84 ? 13.216 -14.037 -17.144 1.00 85.69 84 ASP A C 1
ATOM 708 O O . ASP A 1 84 ? 13.998 -14.029 -18.087 1.00 85.69 84 ASP A O 1
ATOM 712 N N . LYS A 1 85 ? 11.926 -14.368 -17.302 1.00 81.81 85 LYS A N 1
ATOM 713 C CA . LYS A 1 85 ? 11.362 -14.835 -18.576 1.00 81.81 85 LYS A CA 1
ATOM 714 C C . LYS A 1 85 ? 11.338 -13.769 -19.677 1.00 81.81 85 LYS A C 1
ATOM 716 O O . LYS A 1 85 ? 11.436 -14.112 -20.850 1.00 81.81 85 LYS A O 1
ATOM 721 N N . LEU A 1 86 ? 11.142 -12.498 -19.326 1.00 80.06 86 LEU A N 1
ATOM 722 C CA . LEU A 1 86 ? 11.074 -11.395 -20.294 1.00 80.06 86 LEU A CA 1
ATOM 723 C C . LEU A 1 86 ? 12.446 -10.778 -20.593 1.00 80.06 86 LEU A C 1
ATOM 725 O O . LEU A 1 86 ? 12.566 -10.032 -21.562 1.00 80.06 86 LEU A O 1
ATOM 729 N N . ARG A 1 87 ? 13.472 -11.078 -19.784 1.00 71.56 87 ARG A N 1
ATOM 730 C CA . ARG A 1 87 ? 14.820 -10.508 -19.897 1.00 71.56 87 ARG A CA 1
ATOM 731 C C . ARG A 1 87 ? 15.419 -10.689 -21.292 1.00 71.56 87 ARG A C 1
ATOM 733 O O . ARG A 1 87 ? 16.002 -9.738 -21.801 1.00 71.56 87 ARG A O 1
ATOM 740 N N . ASP A 1 88 ? 15.242 -11.856 -21.905 1.00 64.38 88 ASP A N 1
ATOM 741 C CA . ASP A 1 88 ? 15.829 -12.156 -23.217 1.00 64.38 88 ASP A CA 1
ATOM 742 C C . ASP A 1 88 ? 15.175 -11.344 -24.350 1.00 64.38 88 ASP A C 1
ATOM 744 O O . ASP A 1 88 ? 15.864 -10.892 -25.259 1.00 64.38 88 ASP A O 1
ATOM 748 N N . THR A 1 89 ? 13.873 -11.046 -24.255 1.00 62.09 89 THR A N 1
ATOM 749 C CA . THR A 1 89 ? 13.165 -10.192 -25.228 1.00 62.09 89 THR A CA 1
ATOM 750 C C . THR A 1 89 ? 13.640 -8.734 -25.183 1.00 62.09 89 THR A C 1
ATOM 752 O O . THR A 1 89 ? 13.648 -8.064 -26.209 1.00 62.09 89 THR A O 1
ATOM 755 N N . TYR A 1 90 ? 14.086 -8.236 -24.023 1.00 57.44 9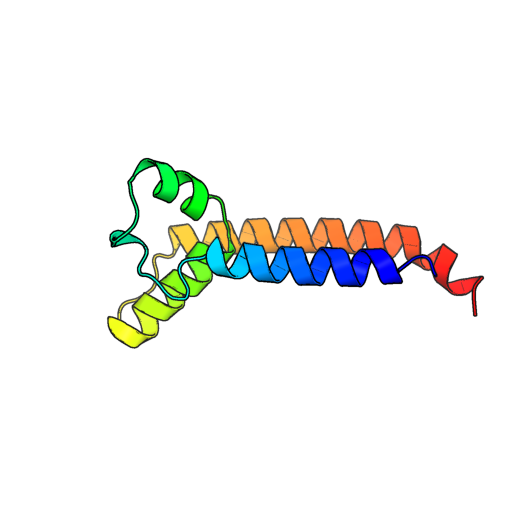0 TYR A N 1
ATOM 756 C CA . TYR A 1 90 ? 14.592 -6.862 -23.899 1.00 57.44 90 TYR A CA 1
ATOM 757 C C . TYR A 1 90 ? 15.970 -6.650 -24.536 1.00 57.44 90 TYR A C 1
ATOM 759 O O . TYR A 1 90 ? 16.318 -5.509 -24.826 1.00 57.44 90 TYR A O 1
ATOM 767 N N . VAL A 1 91 ? 16.767 -7.706 -24.722 1.00 56.28 91 VAL A N 1
ATOM 768 C CA . VAL A 1 91 ? 18.130 -7.593 -25.270 1.00 56.28 91 VAL A CA 1
ATOM 769 C C . VAL A 1 91 ? 18.121 -7.511 -26.800 1.00 56.28 91 VAL A C 1
ATOM 771 O O . VAL A 1 91 ? 19.019 -6.904 -27.371 1.00 56.28 91 VAL A O 1
ATOM 774 N N . GLU A 1 92 ? 17.101 -8.054 -27.467 1.00 52.91 92 GLU A N 1
ATOM 775 C CA . GLU A 1 92 ? 16.971 -7.991 -28.933 1.00 52.91 92 GLU A CA 1
ATOM 776 C C . GLU A 1 92 ? 16.370 -6.666 -29.447 1.00 52.91 92 GLU A C 1
ATOM 778 O O . GLU A 1 92 ? 16.446 -6.382 -30.641 1.00 52.91 92 GLU A O 1
ATOM 783 N N . GLU A 1 93 ? 15.796 -5.837 -28.567 1.00 51.22 93 GLU A N 1
ATOM 784 C CA . GLU A 1 93 ? 15.181 -4.543 -28.918 1.00 51.22 93 GLU A CA 1
ATOM 785 C C . GLU A 1 93 ? 16.100 -3.316 -28.710 1.00 51.22 93 GLU A C 1
ATOM 787 O O . GLU A 1 93 ? 15.638 -2.187 -28.912 1.00 51.22 93 GLU A O 1
ATOM 792 N N . VAL A 1 94 ? 17.376 -3.502 -28.330 1.00 45.59 94 VAL A N 1
ATOM 793 C CA . VAL A 1 94 ? 18.368 -2.412 -28.145 1.00 45.59 94 VAL A CA 1
ATOM 794 C C . VAL A 1 94 ? 19.391 -2.365 -29.273 1.00 45.59 94 VAL A C 1
ATOM 796 O O . VAL A 1 94 ? 20.027 -3.405 -29.545 1.00 45.59 94 VAL A O 1
#

Radius of gyration: 17.48 Å; Cα contacts (8 Å, |Δi|>4): 43; chains: 1; bounding box: 38×24×49 Å

Nearest PDB structures (foldseek):
  7k2t-assembly1_B  TM=8.068E-01  e=1.256E-03  Aquifex aeolicus VF5
  8dku-assembly1_B  TM=7.936E-01  e=1.726E-03  Aquifex aeolicus VF5
  6m96-assembly1_B-2  TM=8.157E-01  e=5.418E-03  Aquifex aeolicus VF5
  6oih-assembly2_C  TM=8.016E-01  e=7.933E-03  Aquifex aeolicus VF5

Secondary structure (DSSP, 8-state):
-TTHHHHHHHHHHHHHHHHTTTTSS-GGGS-HHHHHHHHH-HHHHHHHHHHHHHHS-----HHHHHHHHHHHHHHHHHHHHHHHHHHHHHHTT-